Protein AF-A0A392QK24-F1 (afdb_monomer)

pLDDT: mean 95.68, std 2.48, range [80.38, 98.0]

Secondary structure (DSSP, 8-state):
-HHHHHHHHS--S----PPEEE-TTS-EEEEEPTT-S--THHHHHHHHHHH-TTS--S----SSGGGHHHHTT--

Solvent-accessible surface area (backbone atoms only — not comparable to full-atom values): 4670 Å² total; per-residue (Å²): 127,63,58,71,54,42,47,74,75,67,71,53,92,78,81,86,73,61,46,68,36,57,45,98,87,70,44,77,68,87,44,62,33,88,101,37,76,62,50,31,64,48,43,26,51,51,52,42,70,73,46,35,94,88,55,52,52,69,69,58,87,69,93,52,82,51,33,50,56,35,34,70,64,23,92

Mean predicted aligned error: 2.92 Å

InterPro domains:
  IPR023214 HAD superfamily [G3DSA:3.40.50.1000] (1-75)
  IPR056462 Glycerol-3-phosphate acyltransferase RAM2/GPAT1-8, HAD-like domain [PF23270] (1-75)

Nearest PDB structures (foldseek):
  6jza-assembly1_A-2  TM=3.449E-01  e=3.719E+00  Mus musculus

Organism: NCBI:txid97028

Radius of gyration: 13.88 Å; Cα contacts (8 Å, |Δi|>4): 87; chains: 1; bounding box: 24×28×42 Å

Foldseek 3Di:
DCVVVCVVPVVDPDDDFFAFDADPVRHGPPATDPPGGCWAVNVLVSQCVVQNLPGGAQAQDDDDPRRCNNRVSHD

Sequence (75 aa):
MVEPFVKTFLGVDKVLGTELMVTKTGRASGFVKEPGVLVGEHKKEAVMKEFGSNNLPDLGLGDSVTDSDFMSICK

Structure (mmCIF, N/CA/C/O backbone):
data_AF-A0A392QK24-F1
#
_entry.id   AF-A0A392QK24-F1
#
loop_
_atom_site.group_PDB
_atom_site.id
_atom_site.type_symbol
_atom_site.label_atom_id
_atom_site.label_alt_id
_atom_site.label_comp_id
_atom_site.label_asym_id
_atom_site.label_entity_id
_atom_site.label_seq_id
_atom_site.pdbx_PDB_ins_code
_atom_site.Cartn_x
_atom_site.Cartn_y
_atom_site.Cartn_z
_atom_site.occupancy
_atom_site.B_iso_or_equiv
_atom_site.auth_seq_id
_atom_site.auth_comp_id
_atom_site.auth_asym_id
_atom_site.auth_atom_id
_atom_site.pdbx_PDB_model_num
ATOM 1 N N . MET A 1 1 ? -2.019 -10.625 -8.673 1.00 80.38 1 MET A N 1
ATOM 2 C CA . MET A 1 1 ? -1.756 -12.088 -8.596 1.00 80.38 1 MET A CA 1
ATOM 3 C C . MET A 1 1 ? -2.253 -12.719 -7.298 1.00 80.38 1 MET A C 1
ATOM 5 O O . MET A 1 1 ? -2.692 -13.855 -7.350 1.00 80.38 1 MET A O 1
ATOM 9 N N . VAL A 1 2 ? -2.215 -12.017 -6.159 1.00 93.38 2 VAL A N 1
ATOM 10 C CA . VAL A 1 2 ? -2.666 -12.563 -4.863 1.00 93.38 2 VAL A CA 1
ATOM 11 C C . VAL A 1 2 ? -4.192 -12.692 -4.771 1.00 93.38 2 VAL A C 1
ATOM 13 O O . VAL A 1 2 ? -4.684 -13.674 -4.228 1.00 93.38 2 VAL A O 1
ATOM 16 N N . GLU A 1 3 ? -4.944 -11.746 -5.345 1.00 95.62 3 GLU A N 1
ATOM 17 C CA . GLU A 1 3 ? -6.401 -11.650 -5.172 1.00 95.62 3 GLU A CA 1
ATOM 18 C C . GLU A 1 3 ? -7.194 -12.933 -5.500 1.00 95.62 3 GLU A C 1
ATOM 20 O O . GLU A 1 3 ? -7.978 -13.348 -4.644 1.00 95.62 3 GLU A O 1
ATOM 25 N N . PRO A 1 4 ? -6.992 -13.620 -6.647 1.00 94.69 4 PRO A N 1
ATOM 26 C CA . PRO A 1 4 ? -7.724 -14.855 -6.929 1.00 94.69 4 PRO A CA 1
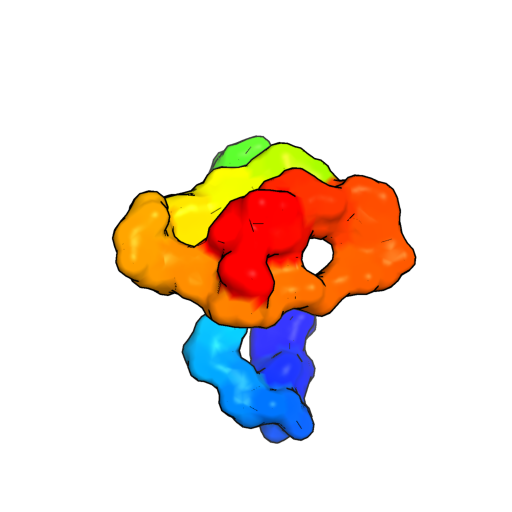ATOM 27 C C . PRO A 1 4 ? -7.492 -15.941 -5.876 1.00 94.69 4 PRO A C 1
ATOM 29 O O . PRO A 1 4 ? -8.424 -16.657 -5.522 1.00 94.69 4 PRO A O 1
ATOM 32 N N . PHE A 1 5 ? -6.269 -16.048 -5.348 1.00 95.88 5 PHE A N 1
ATOM 33 C CA . PHE A 1 5 ? -5.931 -17.038 -4.330 1.00 95.88 5 PHE A CA 1
ATOM 34 C C . PHE A 1 5 ? -6.658 -16.739 -3.016 1.00 95.88 5 PHE A C 1
ATOM 36 O O . PHE A 1 5 ? -7.422 -17.566 -2.525 1.00 95.88 5 PHE A O 1
ATOM 43 N N . VAL A 1 6 ? -6.482 -15.537 -2.467 1.00 96.50 6 VAL A N 1
ATOM 44 C CA . VAL A 1 6 ? -7.035 -15.200 -1.146 1.00 96.50 6 VAL A CA 1
ATOM 45 C C . VAL A 1 6 ? -8.564 -15.150 -1.147 1.00 96.50 6 VAL A C 1
ATOM 47 O O . VAL A 1 6 ? -9.182 -15.575 -0.174 1.00 96.50 6 VAL A O 1
ATOM 50 N N . LYS A 1 7 ? -9.198 -14.722 -2.247 1.00 95.81 7 LYS A N 1
ATOM 51 C CA . LYS A 1 7 ? -10.665 -14.749 -2.364 1.00 95.81 7 LYS A CA 1
ATOM 52 C C . LYS A 1 7 ? -11.214 -16.169 -2.451 1.00 95.81 7 LYS A C 1
ATOM 54 O O . LYS A 1 7 ? -12.240 -16.458 -1.849 1.00 95.81 7 LYS A O 1
ATOM 59 N N . THR A 1 8 ? -10.528 -17.057 -3.168 1.00 96.44 8 THR A N 1
ATOM 60 C CA . THR A 1 8 ? -10.987 -18.442 -3.348 1.00 96.44 8 THR A CA 1
ATOM 61 C C . THR A 1 8 ? -10.782 -19.281 -2.089 1.00 96.44 8 THR A C 1
ATOM 63 O O . THR A 1 8 ? -11.635 -20.099 -1.760 1.00 96.44 8 THR A O 1
ATOM 66 N N . PHE A 1 9 ? -9.658 -19.096 -1.391 1.00 97.25 9 PHE A N 1
ATOM 67 C CA . PHE A 1 9 ? -9.231 -20.022 -0.338 1.00 97.25 9 PHE A CA 1
ATOM 68 C C . PHE A 1 9 ? -9.315 -19.461 1.083 1.00 97.25 9 PHE A C 1
ATOM 70 O O . PHE A 1 9 ? -9.383 -20.250 2.019 1.00 97.25 9 PHE A O 1
ATOM 77 N N . LEU A 1 10 ? -9.306 -18.136 1.265 1.00 96.12 10 LEU A N 1
ATOM 78 C CA . LEU A 1 10 ? -9.260 -17.506 2.594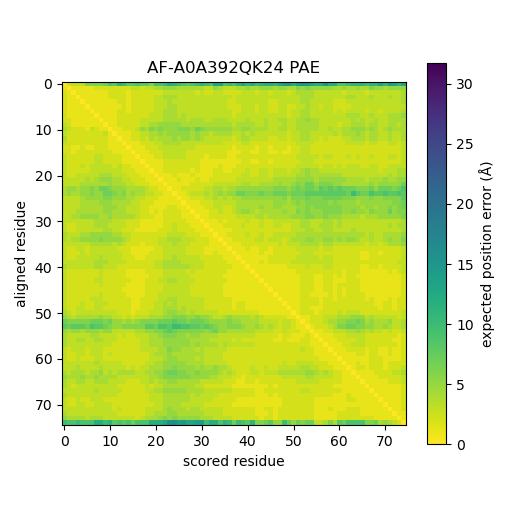 1.00 96.12 10 LEU A CA 1
ATOM 79 C C . LEU A 1 10 ? -10.507 -16.672 2.922 1.00 96.12 10 LEU A C 1
ATOM 81 O O . LEU A 1 10 ? -10.592 -16.131 4.019 1.00 96.12 10 LEU A O 1
ATOM 85 N N . GLY A 1 11 ? -11.467 -16.563 1.996 1.00 95.06 11 GLY A N 1
ATOM 86 C CA . GLY A 1 11 ? -12.734 -15.865 2.234 1.00 95.06 11 GLY A CA 1
ATOM 87 C C . GLY A 1 11 ? -12.582 -14.363 2.486 1.00 95.06 11 GLY A C 1
ATOM 88 O O . GLY A 1 11 ? -13.360 -13.798 3.245 1.00 95.06 11 GLY A O 1
ATOM 89 N N . VAL A 1 12 ? -11.570 -13.719 1.893 1.00 95.81 12 VAL A N 1
ATOM 90 C CA . VAL A 1 12 ? -11.314 -12.288 2.122 1.00 95.81 12 VAL A CA 1
ATOM 91 C C . VAL A 1 12 ? -12.316 -11.393 1.391 1.00 95.81 12 VAL A C 1
ATOM 93 O O . VAL A 1 12 ? -12.612 -11.606 0.212 1.00 95.81 12 VAL A O 1
ATOM 96 N N . ASP A 1 13 ? -12.759 -10.326 2.056 1.00 93.81 13 ASP A N 1
ATOM 97 C CA . ASP A 1 13 ? -13.670 -9.336 1.468 1.00 93.81 13 ASP A CA 1
ATOM 98 C C . ASP A 1 13 ? -12.960 -8.382 0.496 1.00 93.81 13 ASP A C 1
ATOM 100 O O . ASP A 1 13 ? -13.489 -8.024 -0.561 1.00 93.81 13 ASP A O 1
ATOM 104 N N . LYS A 1 14 ? -11.738 -7.958 0.843 1.00 94.19 14 LYS A N 1
ATOM 105 C CA . LYS A 1 14 ? -10.980 -6.949 0.097 1.00 94.19 14 LYS A CA 1
ATOM 106 C C . LYS A 1 14 ? -9.501 -7.300 0.011 1.00 94.19 14 LYS A C 1
ATOM 108 O O . LYS A 1 14 ? -8.934 -7.897 0.920 1.00 94.19 14 LYS A O 1
ATOM 113 N N . VAL A 1 15 ? -8.884 -6.912 -1.104 1.00 96.25 15 VAL A N 1
ATOM 114 C CA . VAL A 1 15 ? -7.460 -7.113 -1.375 1.00 96.25 15 VAL A CA 1
ATOM 115 C C . VAL A 1 15 ? -6.876 -5.794 -1.852 1.00 96.25 15 VAL A C 1
ATOM 117 O O . VAL A 1 15 ? -7.367 -5.215 -2.816 1.00 96.25 15 VAL A O 1
ATOM 120 N N . LEU A 1 16 ? -5.829 -5.334 -1.172 1.00 95.94 16 LEU A N 1
ATOM 121 C CA . LEU A 1 16 ? -5.014 -4.194 -1.579 1.00 95.94 16 LEU A CA 1
ATOM 122 C C . LEU A 1 16 ? -3.633 -4.731 -1.953 1.00 95.94 16 LEU A C 1
ATOM 124 O O . LEU A 1 16 ? -3.049 -5.517 -1.208 1.00 95.94 16 LEU A O 1
ATOM 128 N N . GLY A 1 17 ? -3.115 -4.345 -3.115 1.00 95.88 17 GLY A N 1
ATOM 129 C CA . GLY A 1 17 ? -1.845 -4.857 -3.614 1.00 95.88 17 GLY A CA 1
ATOM 130 C C . GLY A 1 17 ? -1.191 -3.926 -4.623 1.00 95.88 17 GLY A C 1
ATOM 131 O O . GLY A 1 17 ? -1.779 -2.941 -5.062 1.00 95.88 17 GLY A O 1
ATOM 132 N N . THR A 1 18 ? 0.043 -4.255 -5.001 1.00 96.81 18 THR A N 1
ATOM 133 C CA . THR A 1 18 ? 0.704 -3.618 -6.145 1.00 96.81 18 THR A CA 1
ATOM 134 C C . THR A 1 18 ? -0.059 -3.955 -7.421 1.00 96.81 18 THR A C 1
ATOM 136 O O . THR A 1 18 ? -0.152 -5.124 -7.810 1.00 96.81 18 THR A O 1
ATOM 139 N N . GLU A 1 19 ? -0.547 -2.924 -8.099 1.00 95.19 19 GLU A N 1
ATOM 140 C CA . GLU A 1 19 ? -1.327 -3.064 -9.322 1.00 95.19 19 GLU A CA 1
ATOM 141 C C . GLU A 1 19 ? -0.462 -2.863 -10.568 1.00 95.19 19 GLU A C 1
ATOM 143 O O . GLU A 1 19 ? 0.322 -1.918 -10.664 1.00 95.19 19 GLU A O 1
ATOM 148 N N . LEU A 1 20 ? -0.644 -3.729 -11.565 1.00 95.69 20 LEU A N 1
ATOM 149 C CA . LEU A 1 20 ? -0.012 -3.573 -12.874 1.00 95.69 20 LEU A CA 1
ATOM 150 C C . LEU A 1 20 ? -0.898 -2.736 -13.795 1.00 95.69 20 LEU A C 1
ATOM 152 O O . LEU A 1 20 ? -2.127 -2.856 -13.806 1.00 95.69 20 LEU A O 1
ATOM 156 N N . MET A 1 21 ? -0.270 -1.905 -14.620 1.00 96.56 21 MET A N 1
ATOM 157 C CA . MET A 1 21 ? -0.949 -1.295 -15.751 1.00 96.56 21 MET A CA 1
ATOM 158 C C . MET A 1 21 ? -1.301 -2.382 -16.770 1.00 96.56 21 MET A C 1
ATOM 160 O O . MET A 1 21 ? -0.472 -3.208 -17.163 1.00 96.56 21 MET A O 1
ATOM 164 N N . VAL A 1 22 ? -2.555 -2.365 -17.207 1.00 96.31 22 VAL A N 1
ATOM 165 C CA . VAL A 1 22 ? -3.073 -3.277 -18.225 1.00 96.31 22 VAL A CA 1
ATOM 166 C C . VAL A 1 22 ? -3.439 -2.483 -19.467 1.00 96.31 22 VAL A C 1
ATOM 168 O O . VAL A 1 22 ? -3.987 -1.383 -19.385 1.00 96.31 22 VAL A O 1
ATOM 171 N N . THR A 1 23 ? -3.118 -3.027 -20.637 1.00 96.25 23 THR A N 1
ATOM 172 C CA . THR A 1 23 ? -3.566 -2.459 -21.906 1.00 96.25 23 THR A CA 1
ATOM 173 C C . THR A 1 23 ? -5.085 -2.574 -22.023 1.00 96.25 23 THR A C 1
ATOM 175 O O . THR A 1 23 ? -5.728 -3.362 -21.327 1.00 96.25 23 THR A O 1
ATOM 178 N N . LYS A 1 24 ? -5.674 -1.856 -22.985 1.00 95.62 24 LYS A N 1
ATOM 179 C CA . LYS A 1 24 ? -7.110 -1.969 -23.301 1.00 95.62 24 LYS A CA 1
ATOM 180 C C . LYS A 1 24 ? -7.546 -3.400 -23.650 1.00 95.62 24 LYS A C 1
ATOM 182 O O . LYS A 1 24 ? -8.711 -3.733 -23.499 1.00 95.62 24 LYS A O 1
ATOM 187 N N . THR A 1 25 ? -6.615 -4.242 -24.100 1.00 96.62 25 THR A N 1
ATOM 188 C CA . THR A 1 25 ? -6.851 -5.656 -24.428 1.00 96.62 25 THR A CA 1
ATOM 189 C C . THR A 1 25 ? -6.569 -6.599 -23.251 1.00 96.62 25 THR A C 1
ATOM 191 O O . THR A 1 25 ? -6.454 -7.802 -23.459 1.00 96.62 25 THR A O 1
ATOM 194 N N . GLY A 1 26 ? -6.363 -6.076 -22.038 1.00 95.38 26 GLY A N 1
ATOM 195 C CA . GLY A 1 26 ? -6.128 -6.872 -20.829 1.00 95.38 26 GLY A CA 1
ATOM 196 C C . GLY A 1 26 ? -4.722 -7.465 -20.694 1.00 95.38 26 GLY A C 1
ATOM 197 O O . GLY A 1 26 ? -4.520 -8.369 -19.889 1.00 95.38 26 GLY A O 1
ATOM 198 N N . ARG A 1 27 ? -3.732 -6.995 -21.466 1.00 96.19 27 ARG A N 1
ATOM 199 C CA . ARG A 1 27 ? -2.346 -7.487 -21.360 1.00 96.19 27 ARG A CA 1
ATOM 200 C C . ARG A 1 27 ? -1.569 -6.652 -20.349 1.00 96.19 27 ARG A C 1
ATOM 202 O O . ARG A 1 27 ? -1.656 -5.428 -20.386 1.00 96.19 27 ARG A O 1
ATOM 209 N N . ALA A 1 28 ? -0.783 -7.290 -19.485 1.00 95.56 28 ALA A N 1
ATOM 210 C CA . ALA A 1 28 ? 0.137 -6.576 -18.603 1.00 95.56 28 ALA A CA 1
ATOM 211 C C . ALA A 1 28 ? 1.165 -5.798 -19.442 1.00 95.56 28 ALA A C 1
ATOM 213 O O . ALA A 1 28 ? 1.787 -6.368 -20.339 1.00 95.56 28 ALA A O 1
ATOM 214 N N . SER A 1 29 ? 1.326 -4.502 -19.168 1.00 95.56 29 SER A N 1
ATOM 215 C CA . SER A 1 29 ? 2.246 -3.637 -19.920 1.00 95.56 29 SER A CA 1
ATOM 216 C C . SER A 1 29 ? 3.699 -3.724 -19.444 1.00 95.56 29 SER A C 1
ATOM 218 O O . SER A 1 29 ? 4.587 -3.217 -20.122 1.00 95.56 29 SER A O 1
ATOM 220 N N . GLY A 1 30 ? 3.936 -4.333 -18.278 1.00 95.75 30 GLY A N 1
ATOM 221 C CA . GLY A 1 30 ? 5.231 -4.332 -17.591 1.00 95.75 30 GLY A CA 1
ATOM 222 C C . GLY A 1 30 ? 5.438 -3.143 -16.645 1.00 95.75 30 GLY A C 1
ATOM 223 O O . GLY A 1 30 ? 6.426 -3.123 -15.920 1.00 95.75 30 GLY A O 1
ATOM 224 N N . PHE A 1 31 ? 4.503 -2.189 -16.602 1.00 96.88 31 PHE A N 1
ATOM 225 C CA . PHE A 1 31 ? 4.546 -1.050 -15.683 1.00 96.88 31 PHE A CA 1
ATOM 226 C C . PHE A 1 31 ? 3.621 -1.257 -14.481 1.00 96.88 31 PHE A C 1
ATOM 228 O O . PHE A 1 31 ? 2.555 -1.867 -14.596 1.00 96.88 31 PHE A O 1
ATOM 235 N N . VAL A 1 32 ? 4.012 -0.710 -13.332 1.00 97.06 32 VAL A N 1
ATOM 236 C CA . VAL A 1 32 ? 3.154 -0.594 -12.144 1.00 97.06 32 VAL A CA 1
ATOM 237 C C . VAL A 1 32 ? 2.283 0.658 -12.247 1.00 97.06 32 VAL A C 1
ATOM 239 O O . VAL A 1 32 ? 2.690 1.652 -12.848 1.00 97.06 32 VAL A O 1
ATOM 242 N N . LYS A 1 33 ? 1.072 0.617 -11.687 1.00 95.81 33 LYS A N 1
ATOM 243 C CA . LYS A 1 33 ? 0.243 1.817 -11.511 1.00 95.81 33 LYS A CA 1
ATOM 244 C C . LYS A 1 33 ? 0.809 2.687 -10.392 1.00 95.81 33 LYS A C 1
ATOM 246 O O . LYS A 1 33 ? 1.441 2.173 -9.473 1.00 95.81 33 LYS A O 1
ATOM 251 N N . GLU A 1 34 ? 0.536 3.987 -10.449 1.00 93.88 34 GLU A N 1
ATOM 252 C CA . GLU A 1 34 ? 0.782 4.888 -9.319 1.00 93.88 34 GLU A CA 1
ATOM 253 C C . GLU A 1 34 ? -0.006 4.423 -8.075 1.00 93.88 34 GLU A C 1
ATOM 255 O O . GLU A 1 34 ? -1.137 3.943 -8.223 1.00 93.88 34 GLU A O 1
ATOM 260 N N . PRO A 1 35 ? 0.554 4.546 -6.856 1.00 94.12 35 PRO A N 1
ATOM 261 C CA . PRO A 1 35 ? 1.837 5.182 -6.513 1.00 94.12 35 PRO A CA 1
ATOM 262 C C . PRO A 1 35 ? 3.076 4.280 -6.695 1.00 94.12 35 PRO A C 1
ATOM 264 O O . PRO A 1 35 ? 4.195 4.701 -6.421 1.00 94.12 35 PRO A O 1
ATOM 267 N N . GLY A 1 36 ? 2.908 3.048 -7.180 1.00 95.62 36 GLY A N 1
ATOM 268 C CA . GLY A 1 36 ? 3.991 2.100 -7.426 1.00 95.62 36 GLY A CA 1
ATOM 269 C C . GLY A 1 36 ? 3.848 0.831 -6.593 1.00 95.62 36 GLY A C 1
ATOM 270 O O . GLY A 1 36 ? 2.754 0.288 -6.433 1.00 95.62 36 GLY A O 1
ATOM 271 N N . VAL A 1 37 ? 4.974 0.318 -6.097 1.00 97.06 37 VAL A N 1
ATOM 272 C CA . VAL A 1 37 ? 5.004 -0.923 -5.311 1.00 97.06 37 VAL A CA 1
ATOM 273 C C . VAL A 1 37 ? 4.472 -0.667 -3.902 1.00 97.06 37 VAL A C 1
ATOM 275 O O . VAL A 1 37 ? 4.914 0.258 -3.223 1.00 97.06 37 VAL A O 1
ATOM 278 N N . LEU A 1 38 ? 3.545 -1.512 -3.453 1.00 97.00 38 LEU A N 1
ATOM 279 C CA . LEU A 1 38 ? 2.932 -1.444 -2.131 1.00 97.00 38 LEU A CA 1
ATOM 280 C C . LEU A 1 38 ? 3.867 -2.026 -1.053 1.00 97.00 38 LEU A C 1
ATOM 282 O O . LEU A 1 38 ? 3.820 -3.217 -0.743 1.00 97.00 38 LEU A O 1
ATOM 286 N N . VAL A 1 39 ? 4.738 -1.186 -0.492 1.00 96.69 39 VAL A N 1
ATOM 287 C CA . VAL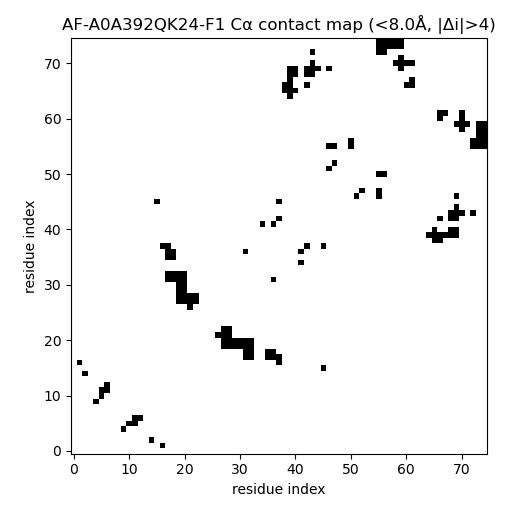 A 1 39 ? 5.730 -1.551 0.534 1.00 96.69 39 VAL A CA 1
ATOM 288 C C . VAL A 1 39 ? 5.957 -0.390 1.507 1.00 96.69 39 VAL A C 1
ATOM 290 O O . VAL A 1 39 ? 5.854 0.765 1.102 1.00 96.69 39 VAL A O 1
ATOM 293 N N . GLY A 1 40 ? 6.263 -0.686 2.776 1.00 96.44 40 GLY A N 1
ATOM 294 C CA . GLY A 1 40 ? 6.560 0.338 3.787 1.00 96.44 40 GLY A CA 1
ATOM 295 C C . GLY A 1 40 ? 5.403 1.319 3.966 1.00 96.44 40 GLY A C 1
ATOM 296 O O . GLY A 1 40 ? 4.245 0.907 4.059 1.00 96.44 40 GLY A O 1
ATOM 297 N N . GLU A 1 41 ? 5.711 2.615 3.923 1.00 96.38 41 GLU A N 1
ATOM 298 C CA . GLU A 1 41 ? 4.737 3.705 4.041 1.00 96.38 41 GLU A CA 1
ATOM 299 C C . GLU A 1 41 ? 3.555 3.568 3.064 1.00 96.38 41 GLU A C 1
ATOM 301 O O . GLU A 1 41 ? 2.411 3.794 3.458 1.00 96.38 41 GLU A O 1
ATOM 306 N N . HIS A 1 42 ? 3.769 3.068 1.839 1.00 97.56 42 HIS A N 1
ATOM 307 C CA . HIS A 1 42 ? 2.669 2.867 0.889 1.00 97.56 42 HIS A CA 1
ATOM 308 C C . HIS A 1 42 ? 1.611 1.872 1.405 1.00 97.56 42 HIS A C 1
ATOM 310 O O . HIS A 1 42 ? 0.436 2.000 1.059 1.00 97.56 42 HIS A O 1
ATOM 316 N N . LYS A 1 43 ? 1.981 0.889 2.247 1.00 97.75 43 LYS A N 1
ATOM 317 C CA . LYS A 1 43 ? 1.002 -0.010 2.895 1.00 97.75 43 LYS A CA 1
ATOM 318 C C . LYS A 1 43 ? 0.093 0.778 3.837 1.00 97.75 43 LYS A C 1
ATOM 320 O O . LYS A 1 43 ? -1.125 0.618 3.787 1.00 97.75 43 LYS A O 1
ATOM 325 N N . LYS A 1 44 ? 0.676 1.663 4.650 1.00 97.00 44 LYS A N 1
ATOM 326 C CA . LYS A 1 44 ? -0.058 2.548 5.563 1.00 97.00 44 LYS A CA 1
ATOM 327 C C . LYS A 1 44 ? -0.990 3.479 4.793 1.00 97.00 44 LYS A C 1
ATOM 329 O O . LYS A 1 44 ? -2.167 3.575 5.127 1.00 97.00 44 LYS A O 1
ATOM 334 N N . GLU A 1 45 ? -0.493 4.122 3.740 1.00 97.00 45 GLU A N 1
ATOM 335 C CA . GLU A 1 45 ? -1.297 5.008 2.893 1.00 97.00 45 GLU A CA 1
ATOM 336 C C . GLU A 1 45 ? -2.467 4.277 2.230 1.00 97.00 45 GLU A C 1
ATOM 338 O O . GLU A 1 45 ? -3.579 4.803 2.203 1.00 97.00 45 GLU A O 1
ATOM 343 N N . ALA A 1 46 ? -2.253 3.053 1.736 1.00 97.25 46 ALA A N 1
ATOM 344 C CA . ALA A 1 46 ? -3.318 2.254 1.139 1.00 97.25 46 ALA A CA 1
ATOM 345 C C . ALA A 1 46 ? -4.418 1.910 2.153 1.00 97.25 46 ALA A C 1
ATOM 347 O O . ALA A 1 46 ? -5.597 2.048 1.831 1.00 97.25 46 ALA A O 1
ATOM 348 N N . VAL A 1 47 ? -4.051 1.531 3.383 1.00 96.62 47 VAL A N 1
ATOM 349 C CA . VAL A 1 47 ? -5.014 1.275 4.469 1.00 96.62 47 VAL A CA 1
ATOM 350 C C . VAL A 1 47 ? -5.770 2.555 4.840 1.00 96.62 47 VAL A C 1
ATOM 352 O O . VAL A 1 47 ? -6.997 2.542 4.905 1.00 96.62 47 VAL A O 1
ATOM 355 N N . MET A 1 48 ? -5.074 3.684 5.007 1.00 96.56 48 MET A N 1
ATOM 356 C CA . MET A 1 48 ? -5.702 4.976 5.322 1.00 96.56 48 MET A CA 1
ATOM 357 C C . MET A 1 48 ? -6.646 5.448 4.214 1.00 96.56 48 MET A C 1
ATOM 359 O O . MET A 1 48 ? -7.716 5.978 4.499 1.00 96.56 48 MET A O 1
ATOM 363 N N . LYS A 1 49 ? -6.275 5.251 2.946 1.00 96.12 49 LYS A N 1
ATOM 364 C CA . LYS A 1 49 ? -7.112 5.604 1.795 1.00 96.12 49 LYS A CA 1
ATO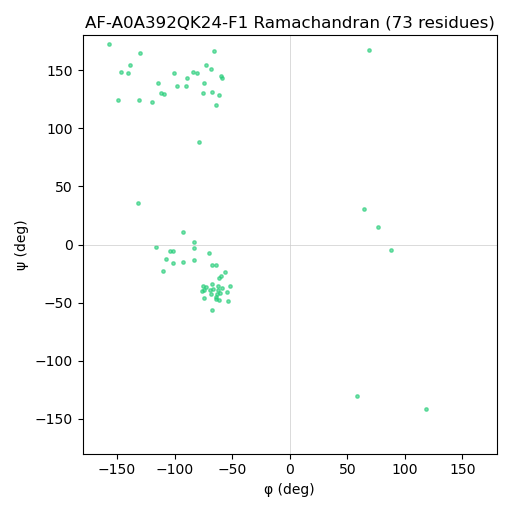M 365 C C . LYS A 1 49 ? -8.369 4.74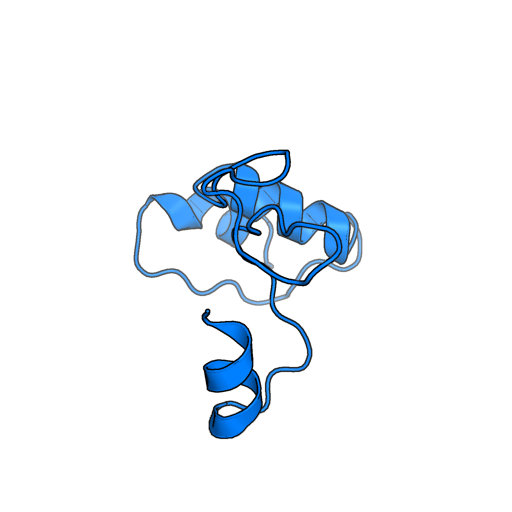3 1.718 1.00 96.12 49 LYS A C 1
ATOM 367 O O . LYS A 1 49 ? -9.421 5.248 1.340 1.00 96.12 49 LYS A O 1
ATOM 372 N N . GLU A 1 50 ? -8.246 3.461 2.041 1.00 96.31 50 GLU A N 1
ATOM 373 C CA . GLU A 1 50 ? -9.351 2.511 1.967 1.00 96.31 50 GLU A CA 1
ATOM 374 C C . GLU A 1 50 ? -10.357 2.703 3.107 1.00 96.31 50 GLU A C 1
ATOM 376 O O . GLU A 1 50 ? -11.563 2.745 2.877 1.00 96.31 50 GLU A O 1
ATOM 381 N N . PHE A 1 51 ? -9.867 2.844 4.337 1.00 95.12 51 PHE A N 1
ATOM 382 C CA . PHE A 1 51 ? -10.714 2.854 5.529 1.00 95.12 51 PHE A CA 1
ATOM 383 C C . PHE A 1 51 ? -10.974 4.257 6.093 1.00 95.12 51 PHE A C 1
ATOM 385 O O . PHE A 1 51 ? -11.908 4.449 6.871 1.00 95.12 51 PHE A O 1
ATOM 392 N N . GLY A 1 52 ? -10.187 5.258 5.696 1.00 94.75 52 GLY A N 1
ATOM 393 C CA . GLY A 1 52 ? -10.195 6.584 6.310 1.00 94.75 52 GLY A CA 1
ATOM 394 C C . GLY A 1 52 ? -9.636 6.576 7.738 1.00 94.75 52 GLY A C 1
ATOM 395 O O . GLY A 1 52 ? -9.487 5.537 8.375 1.00 94.75 52 GLY A O 1
ATOM 396 N N . SER A 1 53 ? -9.359 7.760 8.287 1.00 90.94 53 SER A N 1
ATOM 397 C CA . SER A 1 53 ? -8.683 7.888 9.591 1.00 90.94 53 SER A CA 1
ATOM 398 C C . SER A 1 53 ? -9.502 7.414 10.801 1.00 90.94 53 SER A C 1
ATOM 400 O O . SER A 1 53 ? -8.933 7.198 11.865 1.00 90.94 53 SER A O 1
ATOM 402 N N . ASN A 1 54 ? -10.825 7.270 10.664 1.00 91.38 54 ASN A N 1
ATOM 403 C CA . ASN A 1 54 ? -11.731 6.981 11.785 1.00 91.38 54 ASN A CA 1
ATOM 404 C C . ASN A 1 54 ? -12.222 5.525 11.833 1.00 91.38 54 ASN A C 1
ATOM 406 O O . ASN A 1 54 ? -12.918 5.162 12.777 1.00 91.38 54 ASN A O 1
ATOM 410 N N . ASN A 1 55 ? -11.903 4.705 10.828 1.00 94.06 55 ASN A N 1
ATOM 411 C CA . ASN A 1 55 ? -12.403 3.331 10.712 1.00 94.06 55 ASN A CA 1
ATOM 412 C C . ASN A 1 55 ? -11.271 2.335 10.421 1.00 94.06 55 ASN A C 1
ATOM 414 O O . ASN A 1 55 ? -11.432 1.392 9.649 1.00 94.06 55 ASN A O 1
ATOM 418 N N . LEU A 1 56 ? -10.102 2.589 11.009 1.00 95.81 56 LEU A N 1
ATOM 419 C CA . LEU A 1 56 ? -8.920 1.756 10.826 1.00 95.81 56 LEU A CA 1
ATOM 420 C C . LEU A 1 56 ? -9.095 0.374 11.475 1.00 95.81 56 LEU A C 1
ATOM 422 O O . LEU A 1 56 ? -9.818 0.267 12.470 1.00 95.81 56 LEU A O 1
ATOM 426 N N . PRO A 1 57 ? -8.433 -0.669 10.938 1.00 96.19 57 PRO A N 1
ATOM 427 C CA . PRO A 1 57 ? -8.542 -2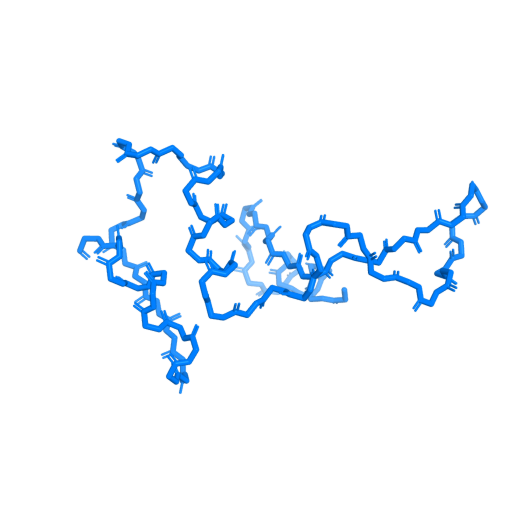.023 11.472 1.00 96.19 57 PRO A CA 1
ATOM 428 C C . PRO A 1 57 ? -8.093 -2.120 12.934 1.00 96.19 57 PRO A C 1
ATOM 430 O O . PRO A 1 57 ? -7.123 -1.480 13.332 1.00 96.19 57 PRO A O 1
ATOM 433 N N . ASP A 1 58 ? -8.740 -2.983 13.715 1.00 96.75 58 ASP A N 1
ATOM 434 C CA . ASP A 1 58 ? -8.354 -3.236 15.112 1.00 96.75 58 ASP A CA 1
ATOM 435 C C . ASP A 1 58 ? -7.208 -4.257 15.259 1.00 96.75 58 ASP A C 1
ATOM 437 O O . ASP A 1 58 ? -6.804 -4.571 16.368 1.00 96.75 58 ASP A O 1
ATOM 441 N N . LEU A 1 59 ? -6.723 -4.844 14.159 1.00 96.81 59 LEU A N 1
ATOM 442 C CA . LEU A 1 59 ? -5.599 -5.780 14.170 1.00 96.81 59 LEU A CA 1
ATOM 443 C C . LEU A 1 59 ? -4.816 -5.679 12.859 1.00 96.81 59 LEU A C 1
ATOM 445 O O . LEU A 1 59 ? -5.370 -5.883 11.778 1.00 96.81 59 LEU A O 1
ATOM 449 N N . GLY A 1 60 ? -3.516 -5.415 12.972 1.00 96.44 60 GLY A N 1
ATOM 450 C CA . GLY A 1 60 ? -2.556 -5.506 11.876 1.00 96.44 60 GLY A CA 1
ATOM 451 C C . GLY A 1 60 ? -1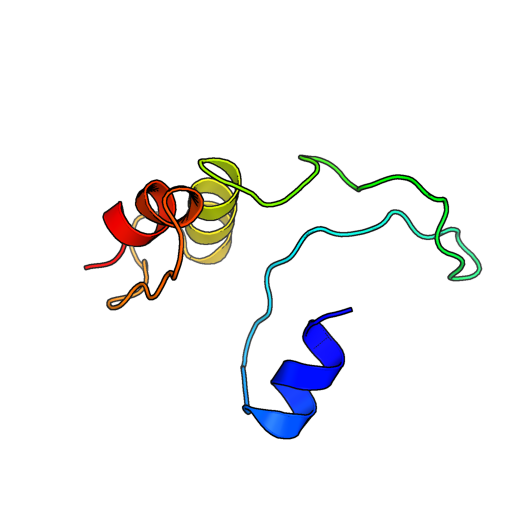.618 -6.695 12.079 1.00 96.44 60 GLY A C 1
ATOM 452 O O . GLY A 1 60 ? -1.024 -6.837 13.144 1.00 96.44 60 GLY A O 1
ATOM 453 N N . LEU A 1 61 ? -1.468 -7.544 11.060 1.00 97.00 61 LEU A N 1
ATOM 454 C CA . LEU A 1 61 ? -0.535 -8.675 11.067 1.00 97.00 61 LEU A CA 1
ATOM 455 C C . LEU A 1 61 ? 0.475 -8.511 9.933 1.00 97.00 61 LEU A C 1
ATOM 457 O O . LEU A 1 61 ? 0.083 -8.426 8.771 1.00 97.00 61 LEU A O 1
ATOM 461 N N . GLY A 1 62 ? 1.760 -8.498 10.276 1.00 96.62 62 GLY A N 1
ATOM 462 C CA . GLY A 1 62 ? 2.873 -8.406 9.337 1.00 96.62 62 GLY A CA 1
ATOM 463 C C . GLY A 1 62 ? 4.008 -9.342 9.735 1.00 96.62 62 GLY A C 1
ATOM 464 O O . GLY A 1 62 ? 4.144 -9.702 10.905 1.00 96.62 62 GLY A O 1
ATOM 465 N N . ASP A 1 63 ? 4.809 -9.755 8.759 1.00 97.62 63 ASP A N 1
ATOM 466 C CA . ASP A 1 63 ? 5.942 -10.665 8.944 1.00 97.62 63 ASP A CA 1
ATOM 467 C C . ASP A 1 63 ? 7.299 -9.953 8.831 1.00 97.62 63 ASP A C 1
ATOM 469 O O . ASP A 1 63 ? 8.330 -10.516 9.204 1.00 97.62 63 ASP A O 1
ATOM 473 N N . SER A 1 64 ? 7.316 -8.709 8.344 1.00 97.12 64 SER A N 1
ATOM 474 C CA . SER A 1 64 ? 8.534 -7.968 8.029 1.00 97.12 64 SER A CA 1
ATOM 475 C C . SER A 1 64 ? 8.557 -6.564 8.638 1.00 97.12 64 SER A C 1
ATOM 477 O O . SER A 1 64 ? 7.536 -5.983 8.995 1.00 97.12 64 SER A O 1
ATOM 479 N N . VAL A 1 65 ? 9.744 -5.950 8.670 1.00 96.69 65 VAL A N 1
ATOM 480 C CA . VAL A 1 65 ? 9.904 -4.544 9.094 1.00 96.69 65 VAL A CA 1
ATOM 481 C C . VAL A 1 65 ? 9.103 -3.587 8.202 1.00 96.69 65 VAL A C 1
ATOM 483 O O . VAL A 1 65 ? 8.654 -2.552 8.670 1.00 96.69 65 VAL A O 1
ATOM 486 N N . THR A 1 66 ? 8.849 -3.939 6.937 1.00 96.62 66 THR A N 1
ATOM 487 C CA . THR A 1 66 ? 8.069 -3.086 6.018 1.00 96.62 66 THR A CA 1
ATOM 488 C C . THR A 1 66 ? 6.581 -3.004 6.365 1.00 96.62 66 THR A C 1
ATOM 490 O O . THR A 1 66 ? 5.854 -2.241 5.735 1.00 96.62 66 THR A O 1
ATOM 493 N N . ASP A 1 67 ? 6.121 -3.803 7.327 1.00 98.00 67 ASP A N 1
ATOM 494 C CA . ASP A 1 67 ? 4.738 -3.837 7.794 1.00 98.00 67 ASP A CA 1
ATOM 495 C C . ASP A 1 67 ? 4.495 -2.908 8.989 1.00 98.00 67 ASP A C 1
ATOM 497 O O . ASP A 1 67 ? 3.344 -2.585 9.288 1.00 98.00 67 ASP A O 1
ATOM 501 N N . SER A 1 68 ? 5.563 -2.429 9.644 1.00 96.94 68 SER A N 1
ATOM 502 C CA . SER A 1 68 ? 5.469 -1.647 10.882 1.00 96.94 68 SER A CA 1
ATOM 503 C C . SER A 1 68 ? 4.567 -0.426 10.744 1.00 96.94 68 SER A C 1
ATOM 505 O O . SER A 1 68 ? 3.778 -0.142 11.641 1.00 96.94 68 SER A O 1
ATOM 507 N N . ASP A 1 69 ? 4.647 0.280 9.616 1.00 96.94 69 ASP A N 1
ATOM 508 C CA . ASP A 1 69 ? 3.939 1.545 9.433 1.00 96.94 69 ASP A CA 1
ATOM 509 C C . ASP A 1 69 ? 2.426 1.349 9.362 1.00 96.94 69 ASP A C 1
ATOM 511 O O . ASP A 1 69 ? 1.686 2.105 9.993 1.00 96.94 69 ASP A O 1
ATOM 515 N N . PHE A 1 70 ? 1.946 0.332 8.639 1.00 97.56 70 PHE A N 1
ATOM 516 C CA . PHE A 1 70 ? 0.509 0.064 8.5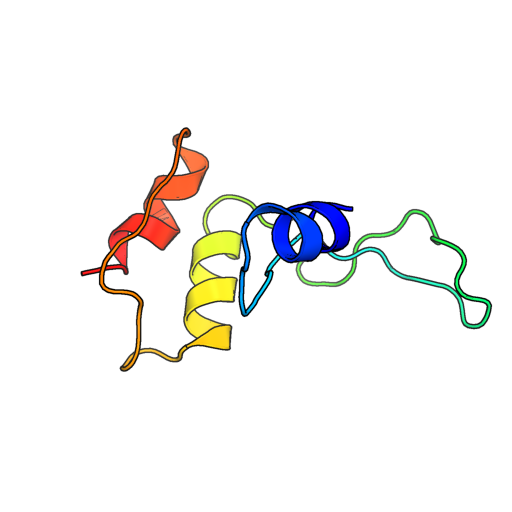97 1.00 97.56 70 PHE A CA 1
ATOM 517 C C . PHE A 1 70 ? 0.040 -0.595 9.899 1.00 97.56 70 PHE A C 1
ATOM 519 O O . PHE A 1 70 ? -1.049 -0.290 10.370 1.00 97.56 70 PHE A O 1
ATOM 526 N N . MET A 1 71 ? 0.854 -1.460 10.513 1.00 97.38 71 MET A N 1
ATOM 527 C CA . MET A 1 71 ? 0.503 -2.056 11.802 1.00 97.38 71 MET A CA 1
ATOM 528 C C . MET A 1 71 ? 0.370 -0.987 12.892 1.00 97.38 71 MET A C 1
ATOM 530 O O . MET A 1 71 ? -0.523 -1.083 13.722 1.00 97.38 71 MET A O 1
ATOM 534 N N . SER A 1 72 ? 1.203 0.060 12.856 1.00 96.06 72 SER A N 1
ATOM 535 C CA . SER A 1 72 ? 1.186 1.156 13.838 1.00 96.06 72 SER A CA 1
ATOM 536 C C . SER A 1 72 ? -0.099 1.988 13.848 1.00 96.06 72 SER A C 1
ATOM 538 O O . SER A 1 72 ? -0.338 2.723 14.804 1.00 96.06 72 SER A O 1
ATOM 540 N N . ILE A 1 73 ? -0.903 1.909 12.782 1.00 96.19 73 ILE A N 1
ATOM 541 C CA . ILE A 1 73 ? -2.187 2.613 12.679 1.00 96.19 73 ILE A CA 1
ATOM 542 C C . ILE A 1 73 ? -3.388 1.702 12.956 1.00 96.19 73 ILE A C 1
ATOM 544 O O . ILE A 1 73 ? -4.518 2.187 12.996 1.00 96.19 73 ILE A O 1
ATOM 548 N N . CYS A 1 74 ? -3.157 0.401 13.129 1.00 95.50 74 CYS A N 1
ATOM 549 C CA . CYS A 1 74 ? -4.163 -0.525 13.630 1.00 95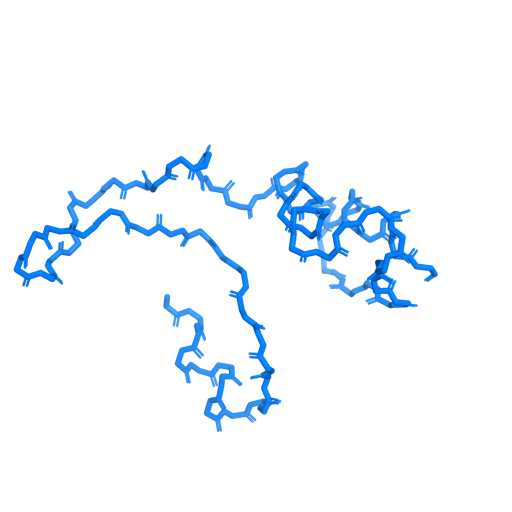.50 74 CYS A CA 1
ATOM 550 C C . CYS A 1 74 ? -4.232 -0.422 15.164 1.00 95.50 74 CYS A C 1
ATOM 552 O O . CYS A 1 74 ? -3.224 -0.101 15.795 1.00 95.50 74 CYS A O 1
ATOM 554 N N . LYS A 1 75 ? -5.417 -0.624 15.753 1.00 85.56 75 LYS A N 1
ATOM 555 C CA . LYS A 1 75 ? -5.599 -0.510 17.216 1.00 85.56 75 LYS A CA 1
ATOM 556 C C . LYS A 1 75 ? -4.961 -1.652 18.005 1.00 85.56 75 LYS A C 1
ATOM 558 O O . LYS A 1 75 ? -4.707 -2.720 17.412 1.00 85.56 75 LYS A O 1
#